Protein AF-A0A952X165-F1 (afdb_monomer_lite)

Secondary structure (DSSP, 8-state):
--------TTS-S-----S---S-----------TTTTT-EEE-TTT--EEETT-SB-TTT--B------TTSSS-HHHHHHHHHHHHHHHHHHHHHT-

Sequence (99 aa):
MAWRPPYDDDWMADADYGDDLEENLDDEDELEDDEDEENATVECPKCGADMYEDAVRCPLCGEYFVRRHTIWQDKPLWWKLVGLLGIIAVLWSLSLAMR

Foldseek 3Di:
DDDDDPPDPPPPDDPPPDDDPPDDPPPPPVPPPPVVPPADWDADPPPRDTDGPPDQADPPPGDGDDDPPPVPDPDDPVVVVVVVVVVVVVVVVVVVVVD

Structure (mmCIF, N/CA/C/O backbone):
data_AF-A0A952X165-F1
#
_entry.id   AF-A0A952X165-F1
#
loop_
_atom_site.group_PDB
_atom_site.id
_atom_site.type_symbol
_atom_site.label_atom_id
_atom_site.label_alt_id
_atom_site.label_comp_id
_atom_site.label_asym_id
_atom_site.label_entity_id
_atom_site.label_seq_id
_atom_site.pdbx_PDB_ins_code
_atom_site.Cartn_x
_atom_site.Cartn_y
_atom_site.Cartn_z
_atom_site.occupancy
_atom_site.B_iso_or_equiv
_atom_site.auth_seq_id
_atom_site.auth_comp_id
_atom_site.auth_asym_id
_atom_site.auth_atom_id
_atom_site.pdbx_PDB_model_num
ATOM 1 N N . MET A 1 1 ? -24.853 -19.334 28.055 1.00 50.09 1 MET A N 1
ATOM 2 C CA . MET A 1 1 ? -24.569 -20.510 27.207 1.00 50.09 1 MET A CA 1
ATOM 3 C C . MET A 1 1 ? -23.105 -20.440 26.824 1.00 50.09 1 MET A C 1
ATOM 5 O O . MET A 1 1 ? -22.756 -19.687 25.930 1.00 50.09 1 MET A O 1
ATOM 9 N N . ALA A 1 2 ? -22.257 -21.1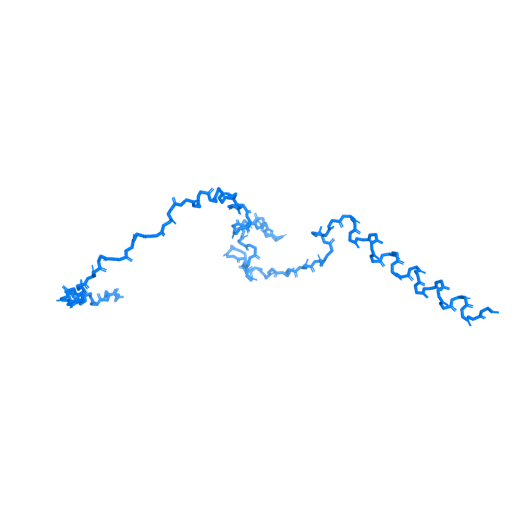09 27.602 1.00 55.47 2 ALA A N 1
ATOM 10 C CA . ALA A 1 2 ? -20.831 -21.226 27.330 1.00 55.47 2 ALA A CA 1
ATOM 11 C C . ALA A 1 2 ? -20.632 -22.507 26.520 1.00 55.47 2 ALA A C 1
ATOM 13 O O . ALA A 1 2 ? -21.067 -23.572 26.959 1.00 55.47 2 ALA A O 1
ATOM 14 N N . TRP A 1 3 ? -20.057 -22.398 25.327 1.00 70.56 3 TRP A N 1
ATOM 15 C CA . TRP A 1 3 ? -19.719 -23.571 24.534 1.00 70.56 3 TRP A CA 1
ATOM 16 C C . TRP A 1 3 ? -18.426 -24.166 25.100 1.00 70.56 3 TRP A C 1
ATOM 18 O O . TRP A 1 3 ? -17.398 -23.493 25.132 1.00 70.56 3 TRP A O 1
ATOM 28 N N . ARG A 1 4 ? -18.499 -25.398 25.608 1.00 63.25 4 ARG A N 1
ATOM 29 C CA . ARG A 1 4 ? -17.345 -26.220 25.980 1.00 63.25 4 ARG A CA 1
ATOM 30 C C . ARG A 1 4 ? -17.359 -27.406 25.016 1.00 63.25 4 ARG A C 1
ATOM 32 O O . ARG A 1 4 ? -18.319 -28.176 25.092 1.00 63.25 4 ARG A O 1
ATOM 39 N N . PRO A 1 5 ? -16.386 -27.539 24.101 1.00 67.25 5 PRO A N 1
ATOM 40 C CA . PRO A 1 5 ? -16.301 -28.743 23.292 1.00 67.25 5 PRO A CA 1
ATOM 41 C C . PRO A 1 5 ? -16.083 -29.947 24.221 1.00 67.25 5 PRO A C 1
ATOM 43 O O . PRO A 1 5 ? -15.338 -29.821 25.203 1.00 67.25 5 PRO A O 1
ATOM 46 N N . PRO A 1 6 ? -16.745 -31.088 23.969 1.00 62.75 6 PRO A N 1
ATOM 47 C CA . PRO A 1 6 ? -16.325 -32.341 24.567 1.00 62.75 6 PRO A CA 1
ATOM 48 C C . PRO A 1 6 ? -14.937 -32.647 23.996 1.00 62.75 6 PRO A C 1
ATOM 50 O O . PRO A 1 6 ? -14.720 -32.575 22.790 1.00 62.75 6 PRO A O 1
ATOM 53 N N . TYR A 1 7 ? -13.969 -32.799 24.893 1.00 67.88 7 TYR A N 1
ATOM 54 C CA . TYR A 1 7 ? -12.647 -33.286 24.546 1.00 67.88 7 TYR A CA 1
ATOM 55 C C . TYR A 1 7 ? -12.710 -34.784 24.806 1.00 67.88 7 TYR A C 1
ATOM 57 O O . TYR A 1 7 ? -12.758 -35.190 25.968 1.00 67.88 7 TYR A O 1
ATOM 65 N N . ASP A 1 8 ? -12.839 -35.550 23.733 1.00 60.22 8 ASP A N 1
ATOM 66 C CA . ASP A 1 8 ? -12.903 -37.004 23.750 1.00 60.22 8 ASP A CA 1
ATOM 67 C C . ASP A 1 8 ? -11.451 -37.501 23.847 1.00 60.22 8 ASP A C 1
ATOM 69 O O . ASP A 1 8 ? -10.607 -37.216 22.997 1.00 60.22 8 ASP A O 1
ATOM 73 N N . ASP A 1 9 ? -11.120 -38.126 24.969 1.00 58.44 9 ASP A N 1
ATOM 74 C CA . ASP A 1 9 ? -9.782 -38.527 25.404 1.00 58.44 9 ASP A CA 1
ATOM 75 C C . ASP A 1 9 ? -9.360 -39.923 24.899 1.00 58.44 9 ASP A C 1
ATOM 77 O O . ASP A 1 9 ? -8.496 -40.578 25.480 1.00 58.44 9 ASP A O 1
ATOM 81 N N . ASP A 1 10 ? -9.927 -40.375 23.783 1.00 59.12 10 ASP A N 1
ATOM 82 C CA . ASP A 1 10 ? -9.736 -41.704 23.191 1.00 59.12 10 ASP A CA 1
ATOM 83 C C . ASP A 1 10 ? -8.811 -41.742 21.955 1.00 59.12 10 ASP A C 1
ATOM 85 O O . ASP A 1 10 ? -8.562 -42.810 21.398 1.00 59.12 10 ASP A O 1
ATOM 89 N N . TRP A 1 11 ? -8.198 -40.618 21.567 1.00 57.62 11 TRP A N 1
ATOM 90 C CA . TRP A 1 11 ? -7.247 -40.535 20.443 1.00 57.62 11 TRP A CA 1
ATOM 91 C C . TRP A 1 11 ? -5.779 -40.815 20.836 1.00 57.62 11 TRP A C 1
ATOM 93 O O . TRP A 1 11 ? -4.877 -40.092 20.440 1.00 57.62 11 TRP A O 1
ATOM 103 N N . MET A 1 12 ? -5.491 -41.828 21.658 1.00 57.53 12 MET A N 1
ATOM 104 C CA . MET A 1 12 ? -4.100 -42.178 22.027 1.00 57.53 12 MET A CA 1
ATOM 105 C C . MET A 1 12 ? -3.939 -43.684 22.302 1.00 57.53 12 MET A C 1
ATOM 107 O O . MET A 1 12 ? -3.429 -44.069 23.355 1.00 57.53 12 MET A O 1
ATOM 111 N N . ALA A 1 13 ? -4.408 -44.560 21.405 1.00 59.00 13 ALA A N 1
ATOM 112 C CA . ALA A 1 13 ? -4.339 -46.010 21.636 1.00 59.00 13 ALA A CA 1
ATOM 113 C C . ALA A 1 13 ? -3.446 -46.813 20.672 1.00 59.00 13 ALA A C 1
ATOM 115 O O . ALA A 1 13 ? -3.168 -47.970 20.983 1.00 59.00 13 ALA A O 1
ATOM 116 N N . ASP A 1 14 ? -2.960 -46.261 19.555 1.00 60.38 14 ASP A N 1
ATOM 117 C CA . ASP A 1 14 ? -2.265 -47.098 18.560 1.00 60.38 14 ASP A CA 1
ATOM 118 C C . ASP A 1 14 ? -1.281 -46.384 17.615 1.00 60.38 14 ASP A C 1
ATOM 120 O O . ASP A 1 14 ? -0.978 -46.897 16.540 1.00 60.38 14 ASP A O 1
ATOM 124 N N . ALA A 1 15 ? -0.686 -45.258 18.014 1.00 57.19 15 ALA A N 1
ATOM 125 C CA . ALA A 1 15 ? 0.481 -44.732 17.301 1.00 57.19 15 ALA A CA 1
ATOM 126 C C . ALA A 1 15 ? 1.769 -45.408 17.809 1.00 57.19 15 ALA A C 1
ATOM 128 O O . ALA A 1 15 ? 2.527 -44.836 18.591 1.00 57.19 15 ALA A O 1
ATOM 129 N N . ASP A 1 16 ? 1.998 -46.645 17.364 1.00 57.78 16 ASP A N 1
ATOM 130 C CA . ASP A 1 16 ? 3.330 -47.260 17.294 1.00 57.78 16 ASP A CA 1
ATOM 131 C C . ASP A 1 16 ? 4.155 -46.459 16.274 1.00 57.78 16 ASP A C 1
ATOM 133 O O . ASP A 1 16 ? 4.226 -46.783 15.089 1.00 57.78 16 ASP A O 1
ATOM 137 N N . TYR A 1 17 ? 4.661 -45.305 16.711 1.00 60.19 17 TYR A N 1
ATOM 138 C CA . TYR A 1 17 ? 5.495 -44.425 15.901 1.00 60.19 17 TYR A CA 1
ATOM 139 C C . TYR A 1 17 ? 6.909 -45.012 15.898 1.00 60.19 17 TYR A C 1
ATOM 141 O O . TYR A 1 17 ? 7.750 -44.673 16.731 1.00 60.19 17 TYR A O 1
ATOM 149 N N . GLY A 1 18 ? 7.122 -45.978 15.004 1.00 49.81 18 GLY A N 1
ATOM 150 C CA . GLY A 1 18 ? 8.434 -46.528 14.694 1.00 49.81 18 GLY A CA 1
ATOM 151 C C . GLY A 1 18 ? 9.385 -45.420 14.246 1.00 49.81 18 GLY A C 1
ATOM 152 O O . GLY A 1 18 ? 9.207 -44.826 13.190 1.00 49.81 18 GLY A O 1
ATOM 153 N N . ASP A 1 19 ? 10.306 -45.080 15.142 1.00 59.88 19 ASP A N 1
ATOM 154 C CA . ASP A 1 19 ? 11.754 -44.992 14.926 1.00 59.88 19 ASP A CA 1
ATOM 155 C C . ASP A 1 19 ? 12.228 -45.027 13.458 1.00 59.88 19 ASP A C 1
ATOM 157 O O . ASP A 1 19 ? 12.715 -46.053 13.010 1.00 59.88 19 ASP A O 1
ATOM 161 N N . ASP A 1 20 ? 12.077 -43.915 12.727 1.00 58.38 20 ASP A N 1
ATOM 162 C CA . ASP A 1 20 ? 12.754 -43.628 11.445 1.00 58.38 20 ASP A CA 1
ATOM 163 C C . ASP A 1 20 ? 12.777 -42.099 11.177 1.00 58.38 20 ASP A C 1
ATOM 165 O O . ASP A 1 20 ? 12.382 -41.613 10.117 1.00 58.38 20 ASP A O 1
ATOM 169 N N . LEU A 1 21 ? 13.192 -41.295 12.161 1.00 57.66 21 LEU A N 1
ATOM 170 C CA . LEU A 1 21 ? 13.426 -39.849 11.982 1.00 57.66 21 LEU A CA 1
ATOM 171 C C . LEU A 1 21 ? 14.891 -39.511 12.271 1.00 57.66 21 LEU A C 1
ATOM 173 O O . LEU A 1 21 ? 15.215 -38.642 13.074 1.00 57.66 21 LEU A O 1
ATOM 177 N N . GLU A 1 22 ? 15.789 -40.235 11.609 1.00 60.59 22 GLU A N 1
ATOM 178 C CA . GLU A 1 22 ? 17.204 -39.887 11.533 1.00 60.59 22 GLU A CA 1
ATOM 179 C C . GLU A 1 22 ? 17.530 -39.479 10.093 1.00 60.59 22 GLU A C 1
ATOM 181 O O . GLU A 1 22 ? 18.094 -40.249 9.324 1.00 60.59 22 GLU A O 1
ATOM 186 N N . GLU A 1 23 ? 17.157 -38.256 9.702 1.00 55.50 23 GLU A N 1
ATOM 187 C CA . GLU A 1 23 ? 17.800 -37.616 8.554 1.00 55.50 23 GLU A CA 1
ATOM 188 C C . GLU A 1 23 ? 17.806 -36.083 8.688 1.00 55.50 23 GLU A C 1
ATOM 190 O O . GLU A 1 23 ? 16.799 -35.411 8.502 1.00 55.50 23 GLU A O 1
ATOM 195 N N . ASN A 1 24 ? 19.005 -35.576 8.999 1.00 50.75 24 ASN A N 1
ATOM 196 C CA . ASN A 1 24 ? 19.531 -34.252 8.658 1.00 50.75 24 ASN A CA 1
ATOM 197 C C . ASN A 1 24 ? 18.893 -33.011 9.325 1.00 50.75 24 ASN A C 1
ATOM 199 O O . ASN A 1 24 ? 18.088 -32.302 8.735 1.00 50.75 24 ASN A O 1
ATOM 203 N N . LEU A 1 25 ? 19.345 -32.698 10.545 1.00 56.12 25 LEU A N 1
ATOM 204 C CA . LEU A 1 25 ? 19.230 -31.358 11.135 1.00 56.12 25 LEU A CA 1
ATOM 205 C C . LEU A 1 25 ? 20.565 -30.612 10.962 1.00 56.12 25 LEU A C 1
ATOM 207 O O . LEU A 1 25 ? 21.209 -30.281 11.951 1.00 56.12 25 LEU A O 1
ATOM 211 N N . ASP A 1 26 ? 21.007 -30.414 9.720 1.00 54.62 26 ASP A N 1
ATOM 212 C CA . ASP A 1 26 ? 22.153 -29.548 9.384 1.00 54.62 26 ASP A CA 1
ATOM 213 C C . ASP A 1 26 ? 21.734 -28.416 8.427 1.00 54.62 26 ASP A C 1
ATOM 215 O O . ASP A 1 26 ? 22.539 -27.926 7.642 1.00 54.62 26 ASP A O 1
ATOM 219 N N . ASP A 1 27 ? 20.481 -27.970 8.517 1.00 56.38 27 ASP A N 1
ATOM 220 C CA . ASP A 1 27 ? 20.039 -26.702 7.939 1.00 56.38 27 ASP A CA 1
ATOM 221 C C . ASP A 1 27 ? 19.700 -25.751 9.099 1.00 56.38 27 ASP A C 1
ATOM 223 O O . ASP A 1 27 ? 18.541 -25.486 9.417 1.00 56.38 27 ASP A O 1
ATOM 227 N N . GLU A 1 28 ? 20.738 -25.229 9.767 1.00 58.03 28 GLU A N 1
ATOM 228 C CA . GLU A 1 28 ? 20.668 -23.888 10.370 1.00 58.03 28 GLU A CA 1
ATOM 229 C C . GLU A 1 28 ? 20.605 -22.872 9.215 1.00 58.03 28 GLU A C 1
ATOM 231 O O . GLU A 1 28 ? 21.520 -22.080 8.993 1.00 58.03 28 GLU A O 1
ATOM 236 N N . ASP A 1 29 ? 19.516 -22.921 8.444 1.00 54.53 29 ASP A N 1
ATOM 237 C CA . ASP A 1 29 ? 19.039 -21.751 7.731 1.00 54.53 29 ASP A CA 1
ATOM 238 C C . ASP A 1 29 ? 18.632 -20.775 8.833 1.00 54.53 29 ASP A C 1
ATOM 240 O O . ASP A 1 29 ? 17.570 -20.888 9.447 1.00 54.53 29 ASP A O 1
ATOM 244 N N . GLU A 1 30 ? 19.553 -19.871 9.153 1.00 58.91 30 GLU A N 1
ATOM 245 C CA . GLU A 1 30 ? 19.304 -18.647 9.895 1.00 58.91 30 GLU A CA 1
ATOM 246 C C . GLU A 1 30 ? 18.198 -17.916 9.125 1.00 58.91 30 GLU A C 1
ATOM 248 O O . GLU A 1 30 ? 18.456 -17.185 8.170 1.00 58.91 30 GLU A O 1
ATOM 253 N N . LEU A 1 31 ? 16.945 -18.235 9.462 1.00 58.97 31 LEU A N 1
ATOM 254 C CA . LEU A 1 31 ? 15.777 -17.523 8.984 1.00 58.97 31 LEU A CA 1
ATOM 255 C C . LEU A 1 31 ? 15.992 -16.089 9.455 1.00 58.97 31 LEU A C 1
ATOM 257 O O . LEU A 1 31 ? 15.846 -15.797 10.642 1.00 58.97 31 LEU A O 1
ATOM 261 N N . GLU A 1 32 ? 16.448 -15.232 8.538 1.00 58.06 32 GLU A N 1
ATOM 262 C CA . GLU A 1 32 ? 16.369 -13.792 8.708 1.00 58.06 32 GLU A CA 1
ATOM 263 C C . GLU A 1 32 ? 14.906 -13.513 9.014 1.00 58.06 32 GLU A C 1
ATOM 265 O O . GLU A 1 32 ? 14.009 -13.715 8.196 1.00 58.06 32 GLU A O 1
ATOM 270 N N . ASP A 1 33 ? 14.686 -13.212 10.282 1.00 52.75 33 ASP A N 1
ATOM 271 C CA . ASP A 1 33 ? 13.390 -12.983 10.859 1.00 52.75 33 ASP A CA 1
ATOM 272 C C . ASP A 1 33 ? 12.894 -11.642 10.322 1.00 52.75 33 ASP A C 1
ATOM 274 O O . ASP A 1 33 ? 13.085 -10.585 10.926 1.00 52.75 33 ASP A O 1
ATOM 278 N N . ASP A 1 34 ? 12.299 -11.682 9.130 1.00 54.66 34 ASP A N 1
ATOM 279 C CA . ASP A 1 34 ? 11.529 -10.600 8.514 1.00 54.66 34 ASP A CA 1
ATOM 280 C C . ASP A 1 34 ? 10.204 -10.384 9.293 1.00 54.66 34 ASP A C 1
ATOM 282 O O . ASP A 1 34 ?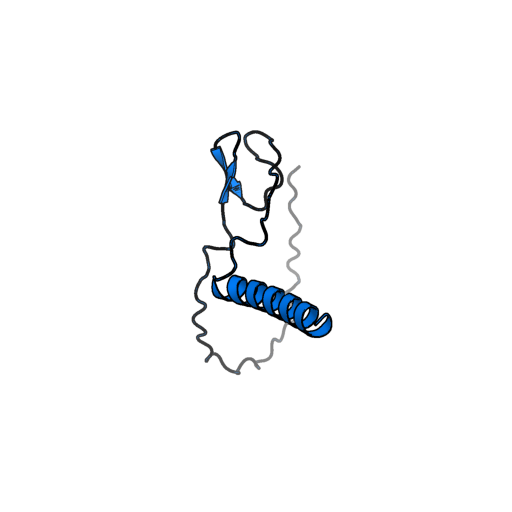 9.134 -10.159 8.723 1.00 54.66 34 ASP A O 1
ATOM 286 N N . GLU A 1 35 ? 10.269 -10.452 10.628 1.00 54.91 35 GLU A N 1
ATOM 287 C CA . GLU A 1 35 ? 9.177 -10.361 11.609 1.00 54.91 35 GLU A CA 1
ATOM 288 C C . GLU A 1 35 ? 8.438 -9.003 11.543 1.00 54.91 35 GLU A C 1
ATOM 290 O O . GLU A 1 35 ? 7.362 -8.827 12.122 1.00 54.91 35 GLU A O 1
ATOM 295 N N . ASP A 1 36 ? 8.981 -8.048 10.780 1.00 55.69 36 ASP A N 1
ATOM 296 C CA . ASP A 1 36 ? 8.463 -6.691 10.602 1.00 55.69 36 ASP A CA 1
ATOM 297 C C . ASP A 1 36 ? 7.541 -6.508 9.373 1.00 55.69 36 ASP A C 1
ATOM 299 O O . ASP A 1 36 ? 6.993 -5.415 9.198 1.00 55.69 36 ASP A O 1
ATOM 303 N N . GLU A 1 37 ? 7.327 -7.519 8.515 1.00 57.16 37 GLU A N 1
ATOM 304 C CA . GLU A 1 37 ? 6.423 -7.385 7.348 1.00 57.16 37 GLU A CA 1
ATOM 305 C C . GLU A 1 37 ? 5.006 -7.940 7.596 1.00 57.16 37 GLU A C 1
ATOM 307 O O . GLU A 1 37 ? 4.025 -7.357 7.127 1.00 57.16 37 GLU A O 1
ATOM 312 N N . GLU A 1 38 ? 4.847 -9.011 8.384 1.00 58.38 38 GLU A N 1
ATOM 313 C CA . GLU A 1 38 ? 3.532 -9.653 8.584 1.00 58.38 38 GLU A CA 1
ATOM 314 C C . GLU A 1 38 ? 2.599 -8.893 9.542 1.00 58.38 38 GLU A C 1
ATOM 316 O O . GLU A 1 38 ? 1.384 -9.107 9.530 1.00 58.38 38 GLU A O 1
ATOM 321 N N . ASN A 1 39 ? 3.131 -7.967 10.346 1.00 64.50 39 ASN A N 1
ATOM 322 C CA . ASN A 1 39 ? 2.366 -7.219 11.347 1.00 64.50 39 ASN A CA 1
ATOM 323 C C . ASN A 1 39 ? 2.375 -5.698 11.116 1.00 64.50 39 ASN A C 1
ATOM 325 O O . ASN A 1 39 ? 2.344 -4.900 12.057 1.00 64.50 39 ASN A O 1
ATOM 329 N N . ALA A 1 40 ? 2.417 -5.277 9.853 1.00 74.06 40 ALA A N 1
ATOM 330 C CA . ALA A 1 40 ? 2.356 -3.866 9.509 1.00 74.06 40 ALA A CA 1
ATOM 331 C C . ALA A 1 40 ? 1.008 -3.245 9.939 1.00 74.06 40 ALA A C 1
ATOM 333 O O . ALA A 1 40 ? -0.080 -3.618 9.482 1.00 74.06 40 ALA A O 1
ATOM 334 N N . THR A 1 41 ? 1.066 -2.253 10.825 1.00 85.19 41 THR A N 1
ATOM 335 C CA . THR A 1 41 ? -0.077 -1.404 11.175 1.00 85.19 41 THR A CA 1
ATOM 336 C C . THR A 1 41 ? 0.015 -0.062 10.457 1.00 85.19 41 THR A C 1
ATOM 338 O O . THR A 1 41 ? 1.085 0.499 10.231 1.00 85.19 41 THR A O 1
ATOM 341 N N . VAL A 1 42 ? -1.142 0.462 10.063 1.00 85.62 42 VAL A N 1
ATOM 342 C CA . VAL A 1 42 ? -1.303 1.752 9.395 1.00 85.62 42 VAL A CA 1
ATOM 343 C C . VAL A 1 42 ? -2.217 2.652 10.216 1.00 85.62 42 VAL A C 1
ATOM 345 O O . VAL A 1 42 ? -3.166 2.197 10.855 1.00 85.62 42 VAL A O 1
ATOM 348 N N . GLU A 1 43 ? -1.969 3.956 10.163 1.00 88.50 43 GLU A N 1
ATOM 349 C CA . GLU A 1 43 ? -2.802 4.940 10.848 1.00 88.50 43 GLU A CA 1
ATOM 350 C C . GLU A 1 43 ? -4.070 5.243 10.037 1.00 88.50 43 GLU A C 1
ATOM 352 O O . GLU A 1 43 ? -4.042 5.538 8.835 1.00 88.50 43 GLU A O 1
ATOM 357 N N . CYS A 1 44 ? -5.224 5.230 10.700 1.00 88.00 44 CYS A N 1
ATOM 358 C CA . CYS A 1 44 ? -6.480 5.606 10.067 1.00 88.00 44 CYS A CA 1
ATOM 359 C C .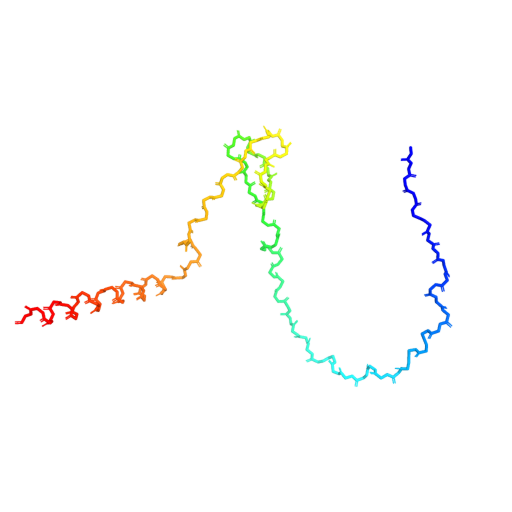 CYS A 1 44 ? -6.478 7.107 9.698 1.00 88.00 44 CYS A C 1
ATOM 361 O O . CYS A 1 44 ? -6.410 7.948 10.597 1.00 88.00 44 CYS A O 1
ATOM 363 N N . PRO A 1 45 ? -6.720 7.499 8.430 1.00 83.06 45 PRO A N 1
ATOM 364 C CA . PRO A 1 45 ? -6.653 8.902 7.993 1.00 83.06 45 PRO A CA 1
ATOM 365 C C . PRO A 1 45 ? -7.734 9.807 8.605 1.00 83.06 45 PRO A C 1
ATOM 367 O O . PRO A 1 45 ? -7.663 11.028 8.492 1.00 83.06 45 PRO A O 1
ATOM 370 N N . LYS A 1 46 ? -8.765 9.221 9.226 1.00 87.50 46 LYS A N 1
ATOM 371 C CA . LYS A 1 46 ? -9.861 9.960 9.863 1.00 87.50 46 LYS A CA 1
ATOM 372 C C . LYS A 1 46 ? -9.640 10.197 11.354 1.00 87.50 46 LYS A C 1
ATOM 374 O O . LYS A 1 46 ? -10.002 11.256 11.853 1.00 87.50 46 LYS A O 1
ATOM 379 N N . CYS A 1 47 ? -9.143 9.192 12.072 1.00 89.62 47 CYS A N 1
ATOM 380 C CA . CYS A 1 47 ? -9.083 9.219 13.537 1.00 89.62 47 CYS A CA 1
ATOM 381 C C . CYS A 1 47 ? -7.682 9.019 14.119 1.00 89.62 47 CYS A C 1
ATOM 383 O O . CYS A 1 47 ? -7.528 9.189 15.322 1.00 89.62 47 CYS A O 1
ATOM 385 N N . GLY A 1 48 ? -6.685 8.680 13.295 1.00 86.75 48 GLY A N 1
ATOM 386 C CA . GLY A 1 48 ? -5.313 8.419 13.739 1.00 86.75 48 GLY A CA 1
ATOM 387 C C . GLY A 1 48 ? -5.162 7.143 14.566 1.00 86.75 48 GLY A C 1
ATOM 388 O O . GLY A 1 48 ? -4.194 7.003 15.291 1.00 86.75 48 GLY A O 1
ATOM 389 N N . ALA A 1 49 ? -6.146 6.244 14.519 1.00 89.06 49 ALA A N 1
ATOM 390 C CA . ALA A 1 49 ? -6.059 4.953 15.181 1.00 89.06 49 ALA A CA 1
ATOM 391 C C . ALA A 1 49 ? -5.144 4.002 14.413 1.00 89.06 49 ALA A C 1
ATOM 393 O O . ALA A 1 49 ? -5.312 3.875 13.196 1.00 89.06 49 ALA A O 1
ATOM 394 N N . ASP A 1 50 ? -4.306 3.270 15.138 1.00 89.44 50 ASP A N 1
ATOM 395 C CA . ASP A 1 50 ? -3.551 2.153 14.584 1.00 89.44 50 ASP A CA 1
ATOM 396 C C . ASP A 1 50 ? -4.513 1.026 14.204 1.00 89.44 50 ASP A C 1
ATOM 398 O O . ASP A 1 50 ? -5.369 0.596 14.989 1.00 89.44 50 ASP A O 1
ATOM 402 N N . MET A 1 51 ? -4.412 0.573 12.962 1.00 87.56 51 MET A N 1
ATOM 403 C CA . MET A 1 51 ? -5.180 -0.543 12.431 1.00 87.56 51 MET A CA 1
ATOM 404 C C . MET A 1 51 ? -4.270 -1.428 11.595 1.00 87.56 51 MET A C 1
ATOM 406 O O . MET A 1 51 ? -3.357 -0.930 10.949 1.00 87.56 51 MET A O 1
ATOM 410 N N . TYR A 1 52 ? -4.524 -2.734 11.586 1.00 87.19 52 TYR A N 1
ATOM 411 C CA . TYR A 1 52 ? -3.811 -3.633 10.685 1.00 87.19 52 TYR A CA 1
ATOM 412 C C . TYR A 1 52 ? -4.013 -3.197 9.241 1.00 87.19 52 TYR A C 1
ATOM 414 O O . TYR A 1 52 ? -5.095 -2.726 8.868 1.00 87.19 52 TYR A O 1
ATOM 422 N N . GLU A 1 53 ? -2.975 -3.330 8.427 1.00 81.19 53 GLU A N 1
ATOM 423 C CA . GLU A 1 53 ? -3.041 -2.892 7.042 1.00 81.19 53 GLU A CA 1
ATOM 424 C C . GLU A 1 53 ? -4.172 -3.579 6.259 1.00 81.19 53 GLU A C 1
ATOM 426 O O . GLU A 1 53 ? -4.754 -3.005 5.331 1.00 81.19 53 GLU A O 1
ATOM 431 N N . ASP A 1 54 ? -4.488 -4.834 6.577 1.00 82.25 54 ASP A N 1
ATOM 432 C CA . ASP A 1 54 ? -5.498 -5.690 5.938 1.00 82.25 54 ASP A CA 1
ATOM 433 C C . ASP A 1 54 ? -6.925 -5.432 6.450 1.00 82.25 54 ASP A C 1
ATOM 435 O O . ASP A 1 54 ? -7.905 -5.900 5.859 1.00 82.25 54 ASP A O 1
ATOM 439 N N . ALA A 1 55 ? -7.075 -4.612 7.492 1.00 84.25 55 ALA A N 1
ATOM 440 C CA . ALA A 1 55 ? -8.370 -4.257 8.037 1.00 84.25 55 ALA A CA 1
ATOM 441 C C . ALA A 1 55 ? -9.182 -3.407 7.041 1.00 84.25 55 ALA A C 1
ATOM 443 O O . ALA A 1 55 ? -8.906 -2.237 6.775 1.00 84.25 55 ALA A O 1
ATOM 444 N N . VAL A 1 56 ? -10.282 -3.980 6.541 1.00 85.31 56 VAL A N 1
ATOM 445 C CA . VAL A 1 56 ? -11.215 -3.325 5.599 1.00 85.31 56 VAL A CA 1
ATOM 446 C C . VAL A 1 56 ? -11.879 -2.077 6.206 1.00 85.31 56 VAL A C 1
ATOM 448 O O . VAL A 1 56 ? -12.263 -1.142 5.494 1.00 85.31 56 VAL A O 1
ATOM 451 N N . ARG A 1 57 ? -12.040 -2.053 7.534 1.00 88.06 57 ARG A N 1
ATOM 452 C CA . ARG A 1 57 ? -12.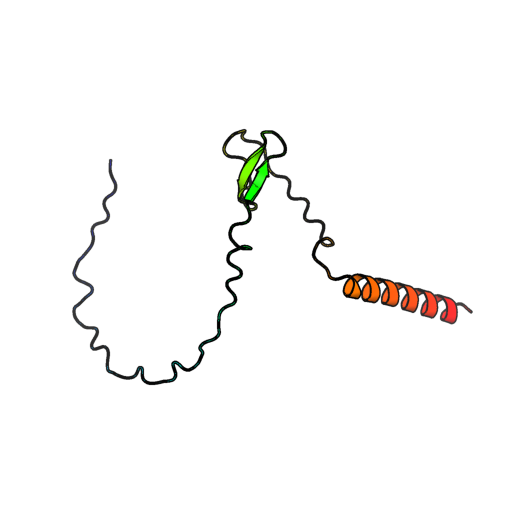758 -1.008 8.265 1.00 88.06 57 ARG A CA 1
ATOM 453 C C . ARG A 1 57 ? -12.087 -0.718 9.602 1.00 88.06 57 ARG A C 1
ATOM 455 O O . ARG A 1 57 ? -11.795 -1.638 10.358 1.00 88.06 57 ARG A O 1
ATOM 462 N N . CYS A 1 58 ? -11.926 0.562 9.927 1.00 91.50 58 CYS A N 1
ATOM 463 C CA . CYS A 1 58 ? -11.364 0.982 11.208 1.00 91.50 58 CYS A CA 1
ATOM 464 C C . CYS A 1 58 ? -12.291 0.579 12.379 1.00 91.50 58 CYS A C 1
ATOM 466 O O . CYS A 1 58 ? -13.469 0.963 12.364 1.00 91.50 58 CYS A O 1
ATOM 468 N N . PRO A 1 59 ? -11.789 -0.119 13.419 1.00 87.81 59 PRO A N 1
ATOM 469 C CA . PRO A 1 59 ? -12.598 -0.550 14.563 1.00 87.81 59 PRO A CA 1
ATOM 470 C C . PRO A 1 59 ? -13.006 0.604 15.492 1.00 87.81 59 PRO A C 1
ATOM 472 O O . PRO A 1 59 ? -14.000 0.486 16.203 1.00 87.81 59 PRO A O 1
ATOM 475 N N . LEU A 1 60 ? -12.279 1.730 15.473 1.00 90.81 60 LEU A N 1
ATOM 476 C CA . LEU A 1 60 ? -12.561 2.879 16.342 1.00 90.81 60 LEU A CA 1
ATOM 477 C C . LEU A 1 60 ? -13.574 3.861 15.742 1.00 90.81 60 LEU A C 1
ATOM 479 O O . LEU A 1 60 ? -14.500 4.284 16.429 1.00 90.81 60 LEU A O 1
ATOM 483 N N . CYS A 1 61 ? -13.427 4.232 14.467 1.00 90.94 61 CYS A N 1
ATOM 484 C CA . CYS A 1 61 ? -14.289 5.243 13.836 1.00 90.94 61 CYS A CA 1
ATOM 485 C C . CYS A 1 61 ? -15.264 4.688 12.788 1.00 90.94 61 CYS A C 1
ATOM 487 O O . CYS A 1 61 ? -16.157 5.409 12.335 1.00 90.94 61 CYS A O 1
ATOM 489 N N . GLY A 1 62 ? -15.095 3.428 12.378 1.00 88.25 62 GLY A N 1
ATOM 490 C CA . GLY A 1 62 ? -15.950 2.769 11.397 1.00 88.25 62 GLY A CA 1
ATOM 491 C C . GLY A 1 62 ? -15.765 3.234 9.949 1.00 88.25 62 GLY A C 1
ATOM 492 O O . GLY A 1 62 ? -16.622 2.902 9.129 1.00 88.25 62 GLY A O 1
ATOM 493 N N . GLU A 1 63 ? -14.705 3.985 9.637 1.00 87.06 63 GLU A N 1
ATOM 494 C CA . GLU A 1 63 ? -14.360 4.411 8.273 1.00 87.06 63 GLU A CA 1
ATOM 495 C C . GLU A 1 63 ? -13.784 3.249 7.452 1.00 87.06 63 GLU A C 1
ATOM 497 O O . GLU A 1 63 ? -13.094 2.386 8.001 1.00 87.06 63 GLU A O 1
ATOM 502 N N . TYR A 1 64 ? -14.058 3.230 6.147 1.00 84.31 64 TYR A N 1
ATOM 503 C CA . TYR A 1 64 ? -13.516 2.222 5.233 1.00 84.31 64 TYR A CA 1
ATOM 504 C C . TYR A 1 64 ? -12.134 2.630 4.728 1.00 84.31 64 TYR A C 1
ATOM 506 O O . TYR A 1 64 ? -11.932 3.766 4.292 1.00 84.31 64 TYR A O 1
ATOM 514 N N . PHE A 1 65 ? -11.189 1.692 4.753 1.00 75.38 65 PHE A N 1
ATOM 515 C CA . PHE A 1 65 ? -9.830 1.941 4.288 1.00 75.38 65 PHE A CA 1
ATOM 516 C C . PHE A 1 65 ? -9.738 1.680 2.783 1.00 75.38 65 PHE A C 1
ATOM 518 O O . PHE A 1 65 ? -9.861 0.551 2.312 1.00 75.38 65 PHE A O 1
ATOM 525 N N . VAL A 1 66 ? -9.550 2.739 1.994 1.00 71.69 66 VAL A N 1
ATOM 526 C CA . VAL A 1 66 ? -9.364 2.619 0.543 1.00 71.69 66 VAL A CA 1
ATOM 527 C C . VAL A 1 66 ? -7.869 2.466 0.269 1.00 71.69 66 VAL A C 1
ATOM 529 O O . VAL A 1 66 ? -7.176 3.462 0.051 1.00 71.69 66 VAL A O 1
ATOM 532 N N . ARG A 1 67 ? -7.357 1.224 0.282 1.00 63.19 67 ARG A N 1
ATOM 533 C CA . ARG A 1 67 ? -5.972 0.929 -0.131 1.00 63.19 67 ARG A CA 1
ATOM 534 C C . ARG A 1 67 ? -5.768 1.401 -1.572 1.00 63.19 67 ARG A C 1
ATOM 536 O O . ARG A 1 67 ? -6.259 0.791 -2.520 1.00 63.19 67 ARG A O 1
ATOM 543 N N . ARG A 1 68 ? -4.997 2.472 -1.761 1.00 59.19 68 ARG A N 1
ATOM 544 C CA . ARG A 1 68 ? -4.374 2.771 -3.054 1.00 59.19 68 ARG A CA 1
ATOM 545 C C . ARG A 1 68 ? -3.005 2.107 -3.070 1.00 59.19 68 ARG A C 1
ATOM 547 O O . ARG A 1 68 ? -2.007 2.768 -2.812 1.00 59.19 68 ARG A O 1
ATOM 554 N N . HIS A 1 69 ? -2.954 0.814 -3.391 1.00 56.81 69 HIS A N 1
ATOM 555 C CA . HIS A 1 69 ? -1.687 0.199 -3.783 1.00 56.81 69 HIS A CA 1
ATOM 556 C C . HIS A 1 69 ? -1.251 0.831 -5.104 1.00 56.81 69 HIS A C 1
ATOM 558 O O . HIS A 1 69 ? -1.689 0.446 -6.189 1.00 56.81 69 HIS A O 1
ATOM 564 N N . THR A 1 70 ? -0.410 1.857 -5.035 1.00 53.88 70 THR A N 1
ATOM 565 C CA . THR A 1 70 ? 0.339 2.280 -6.210 1.00 53.88 70 THR A CA 1
ATOM 566 C C . THR A 1 70 ? 1.405 1.217 -6.428 1.00 53.88 70 THR A C 1
ATOM 568 O O . THR A 1 70 ? 2.338 1.131 -5.639 1.00 53.88 70 THR A O 1
ATOM 571 N N . ILE A 1 71 ? 1.275 0.431 -7.500 1.00 57.16 71 ILE A N 1
ATOM 572 C CA . ILE A 1 71 ? 2.130 -0.712 -7.913 1.00 57.16 71 ILE A CA 1
ATOM 573 C C . ILE A 1 71 ? 3.621 -0.308 -8.128 1.00 57.16 71 ILE A C 1
ATOM 575 O O . ILE A 1 71 ? 4.435 -1.053 -8.660 1.00 57.16 71 ILE A O 1
ATOM 579 N N . TRP A 1 72 ? 3.991 0.919 -7.768 1.00 56.03 72 TRP A N 1
ATOM 580 C CA . TRP A 1 72 ? 5.219 1.618 -8.126 1.00 56.03 72 TRP A CA 1
ATOM 581 C C . TRP A 1 72 ? 6.114 2.001 -6.935 1.00 56.03 72 TRP A C 1
ATOM 583 O O . TRP A 1 72 ? 7.198 2.537 -7.183 1.00 56.03 72 TRP A O 1
ATOM 593 N N . GLN A 1 73 ? 5.685 1.780 -5.685 1.00 58.09 73 G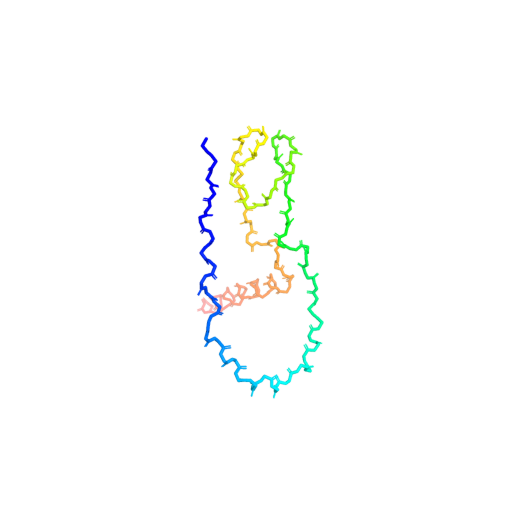LN A N 1
ATOM 594 C CA . GLN A 1 73 ? 6.442 2.210 -4.495 1.00 58.09 73 GLN A CA 1
ATOM 595 C C . GLN A 1 73 ? 7.607 1.264 -4.170 1.00 58.09 73 GLN A C 1
ATOM 597 O O . GLN A 1 73 ? 8.711 1.743 -3.939 1.00 58.09 73 GLN A O 1
ATOM 602 N N . ASP A 1 74 ? 7.428 -0.048 -4.340 1.00 60.38 74 ASP A N 1
ATOM 603 C CA . ASP A 1 74 ? 8.395 -1.043 -3.833 1.00 60.38 74 ASP A CA 1
ATOM 604 C C . ASP A 1 74 ? 9.343 -1.601 -4.905 1.00 60.38 74 ASP A C 1
ATOM 606 O O . ASP A 1 74 ? 9.983 -2.636 -4.723 1.00 60.38 74 ASP A O 1
ATOM 610 N N . LYS A 1 75 ? 9.427 -0.963 -6.084 1.00 69.19 75 LYS A N 1
ATOM 611 C CA . LYS A 1 75 ? 10.322 -1.433 -7.154 1.00 69.19 75 LYS A CA 1
ATOM 612 C C . LYS A 1 75 ? 11.664 -0.695 -7.132 1.00 69.19 75 LYS A C 1
ATOM 614 O O . LYS A 1 75 ? 11.684 0.540 -7.217 1.00 69.19 75 LYS A O 1
ATOM 619 N N . PRO A 1 76 ? 12.791 -1.431 -7.114 1.00 76.81 76 PRO A N 1
ATOM 620 C CA . PRO A 1 76 ? 14.123 -0.843 -7.123 1.00 76.81 76 PRO A CA 1
ATOM 621 C C . PRO A 1 76 ? 14.352 -0.019 -8.396 1.00 76.81 76 PRO A C 1
ATOM 623 O O . PRO A 1 76 ? 13.810 -0.312 -9.466 1.00 76.81 76 PRO A O 1
ATOM 626 N N . LEU A 1 77 ? 15.178 1.028 -8.293 1.00 80.31 77 LEU A N 1
ATOM 627 C CA . LEU A 1 77 ? 15.389 2.012 -9.367 1.00 80.31 77 LEU A CA 1
ATOM 628 C C . LEU A 1 77 ? 15.830 1.385 -10.702 1.00 80.31 77 LEU A C 1
ATOM 630 O O . LEU A 1 77 ? 15.486 1.909 -11.762 1.00 80.31 77 LEU A O 1
ATOM 634 N N . TRP A 1 78 ? 16.520 0.239 -10.675 1.00 87.94 78 TRP A N 1
ATOM 635 C CA . TRP A 1 78 ? 16.917 -0.484 -11.886 1.00 87.94 78 TRP A CA 1
ATOM 636 C C . TRP A 1 78 ? 15.715 -0.965 -12.715 1.00 87.94 78 TRP A C 1
ATOM 638 O O . TRP A 1 78 ? 15.772 -0.952 -13.943 1.00 87.94 78 TRP A O 1
ATOM 648 N N . TRP A 1 79 ? 14.594 -1.308 -12.076 1.00 85.69 79 TRP A N 1
ATOM 649 C CA . TRP A 1 79 ? 13.390 -1.777 -12.766 1.00 85.69 79 TRP A CA 1
ATOM 650 C C . TRP A 1 79 ? 12.731 -0.652 -13.572 1.00 85.69 79 TRP A C 1
ATOM 652 O O . TRP A 1 79 ? 12.304 -0.848 -14.712 1.00 85.69 79 TRP A O 1
ATOM 662 N N . LYS A 1 80 ? 12.747 0.571 -13.021 1.00 85.69 80 LYS A N 1
ATOM 663 C CA . LYS A 1 80 ? 12.295 1.784 -13.721 1.00 85.69 80 LYS A CA 1
ATOM 664 C C . LYS A 1 80 ? 13.154 2.057 -14.963 1.00 85.69 80 LYS A C 1
ATOM 666 O O . LYS A 1 80 ? 12.610 2.415 -16.006 1.00 85.69 80 LYS A O 1
ATOM 671 N N . LEU A 1 81 ? 14.470 1.833 -14.883 1.00 93.69 81 LEU A N 1
ATOM 672 C CA . LEU A 1 81 ? 15.384 1.988 -16.022 1.00 93.69 81 LEU A CA 1
ATOM 673 C C . LEU A 1 81 ? 15.122 0.962 -17.129 1.00 93.69 81 LEU A C 1
ATOM 675 O O . LEU A 1 81 ? 15.107 1.338 -18.298 1.00 93.69 81 LEU A O 1
ATOM 679 N N . VAL A 1 82 ? 14.865 -0.302 -16.781 1.00 93.69 82 VAL A N 1
ATOM 680 C CA . VAL A 1 82 ? 14.534 -1.354 -17.762 1.00 93.69 82 VAL A CA 1
ATOM 681 C C . VAL A 1 82 ? 13.246 -1.019 -18.515 1.00 93.69 82 VAL A C 1
ATOM 683 O O . VAL A 1 82 ? 13.222 -1.079 -19.745 1.00 93.69 82 VAL A O 1
ATOM 686 N N . GLY A 1 83 ? 12.196 -0.605 -17.798 1.00 91.88 83 GLY A N 1
ATOM 687 C CA . GLY A 1 83 ? 10.934 -0.192 -18.418 1.00 91.88 83 GLY A CA 1
ATOM 688 C C . GLY A 1 83 ? 11.106 1.002 -19.362 1.00 91.88 83 GLY A C 1
ATOM 689 O O . GLY A 1 83 ? 10.636 0.969 -20.500 1.00 91.88 83 GLY A O 1
ATOM 690 N N . LEU A 1 84 ? 11.836 2.034 -18.923 1.00 95.06 84 LEU A N 1
ATOM 691 C CA . LEU A 1 84 ? 12.132 3.215 -19.740 1.00 95.06 84 LEU A CA 1
ATOM 692 C C . LEU A 1 84 ? 12.933 2.851 -21.002 1.00 95.06 84 LEU A C 1
ATOM 694 O O . LEU A 1 84 ? 12.592 3.294 -22.099 1.00 95.06 84 LEU A O 1
ATOM 698 N N . LEU A 1 85 ? 13.973 2.025 -20.859 1.00 96.75 85 LEU A N 1
ATOM 699 C CA . LEU A 1 85 ? 14.830 1.590 -21.964 1.00 96.75 85 LEU A CA 1
ATOM 700 C C . LEU A 1 85 ? 14.028 0.803 -23.006 1.00 96.75 85 LEU A C 1
ATOM 702 O O . LEU A 1 85 ? 14.169 1.064 -24.200 1.00 96.75 85 LEU A O 1
ATOM 706 N N . GLY A 1 86 ? 13.138 -0.091 -22.567 1.00 95.62 86 GLY A N 1
ATOM 707 C CA . GLY A 1 86 ? 12.244 -0.834 -23.457 1.00 95.62 86 GLY A CA 1
ATOM 708 C C . GLY A 1 86 ? 11.352 0.082 -24.299 1.00 95.62 86 GLY A C 1
ATOM 709 O O . GLY A 1 86 ? 11.283 -0.077 -25.518 1.00 95.62 86 GLY A O 1
ATOM 710 N N . ILE A 1 87 ? 10.729 1.092 -23.681 1.00 95.81 87 ILE A N 1
ATOM 711 C CA . ILE A 1 87 ? 9.899 2.076 -24.397 1.00 95.81 87 ILE A CA 1
ATOM 712 C C . ILE A 1 87 ? 10.737 2.833 -25.435 1.00 95.81 87 ILE A C 1
ATOM 714 O O . ILE A 1 87 ? 10.328 2.952 -26.591 1.00 95.81 87 ILE A O 1
ATOM 718 N N . ILE A 1 88 ? 11.926 3.307 -25.054 1.00 96.69 88 ILE A N 1
ATOM 719 C CA . ILE A 1 88 ? 12.829 4.035 -25.959 1.00 96.69 88 ILE A CA 1
ATOM 720 C C . ILE A 1 88 ? 13.239 3.157 -27.148 1.00 96.69 88 ILE A C 1
ATOM 722 O O . ILE A 1 88 ? 13.196 3.624 -28.285 1.00 96.69 88 ILE A O 1
ATOM 726 N N . ALA A 1 89 ? 13.581 1.888 -26.914 1.00 95.44 89 ALA A N 1
ATOM 727 C CA . ALA A 1 89 ? 13.972 0.951 -27.967 1.00 95.44 89 ALA A CA 1
ATOM 728 C C . ALA A 1 89 ? 12.844 0.711 -28.984 1.00 95.44 89 ALA A C 1
ATOM 730 O O . ALA A 1 89 ? 13.092 0.690 -30.191 1.00 95.44 89 ALA A O 1
ATOM 731 N N . VAL A 1 90 ? 11.597 0.587 -28.516 1.00 95.44 90 VAL A N 1
ATOM 732 C CA . VAL A 1 90 ? 10.423 0.440 -29.393 1.00 95.44 90 VAL A CA 1
ATOM 733 C C . VAL A 1 90 ? 10.204 1.700 -30.229 1.00 95.44 90 VAL A C 1
ATOM 735 O O . VAL A 1 90 ? 10.021 1.604 -31.442 1.00 95.44 90 VAL A O 1
ATOM 738 N N . LEU A 1 91 ? 10.274 2.883 -29.613 1.00 95.50 91 LEU A N 1
ATOM 739 C CA . LEU A 1 91 ? 10.139 4.157 -30.326 1.00 95.50 91 LEU A CA 1
ATOM 740 C C . LEU A 1 91 ? 11.244 4.346 -31.370 1.00 95.50 91 LEU A C 1
ATOM 742 O O . LEU A 1 91 ? 10.971 4.798 -32.480 1.00 95.50 91 LEU A O 1
ATOM 746 N N . TRP A 1 92 ? 12.478 3.964 -31.039 1.00 95.88 92 TRP A N 1
ATOM 747 C CA . TRP A 1 92 ? 13.604 3.990 -31.971 1.00 95.88 92 TRP A CA 1
ATOM 748 C C . TRP A 1 92 ? 13.400 3.036 -33.141 1.00 95.88 92 TRP A C 1
ATOM 750 O O . TRP A 1 92 ? 13.594 3.441 -34.282 1.00 95.88 92 TRP A O 1
ATOM 760 N N . SER A 1 93 ? 12.961 1.805 -32.880 1.00 94.00 93 SER A N 1
ATOM 761 C CA . SER A 1 93 ? 12.660 0.818 -33.920 1.00 94.00 93 S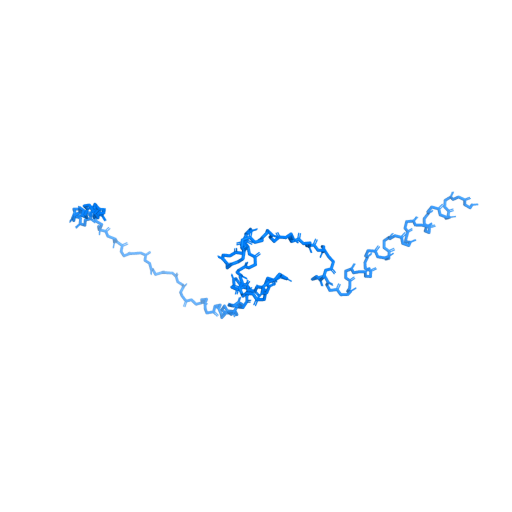ER A CA 1
ATOM 762 C C . SER A 1 93 ? 11.586 1.325 -34.887 1.00 94.00 93 SER A C 1
ATOM 764 O O . SER A 1 93 ? 11.783 1.306 -36.100 1.00 94.00 93 SER A O 1
ATOM 766 N N . LEU A 1 94 ? 10.490 1.879 -34.359 1.00 93.50 94 LEU A N 1
ATOM 767 C CA . LEU A 1 94 ? 9.424 2.468 -35.173 1.00 93.50 94 LEU A CA 1
ATOM 768 C C . LEU A 1 94 ? 9.907 3.693 -35.961 1.00 93.50 94 LEU A C 1
ATOM 770 O O . LEU A 1 94 ? 9.580 3.835 -37.137 1.00 93.50 94 LEU A O 1
ATOM 774 N N . SER A 1 95 ? 10.716 4.559 -35.346 1.00 91.81 95 SER A N 1
ATOM 775 C CA . SER A 1 95 ? 11.287 5.727 -36.024 1.00 91.81 95 SER A CA 1
ATOM 776 C C . SER A 1 95 ? 12.284 5.347 -37.119 1.00 91.81 95 SER A C 1
ATOM 778 O O . SER A 1 95 ? 12.400 6.086 -38.094 1.00 91.81 95 SER A O 1
ATOM 780 N N . LEU A 1 96 ? 13.012 4.240 -36.959 1.00 89.75 96 LEU A N 1
ATOM 781 C CA . LEU A 1 96 ? 13.934 3.717 -37.965 1.00 89.75 96 LEU A CA 1
ATOM 782 C C . LEU A 1 96 ? 13.175 3.023 -39.101 1.00 89.75 96 LEU A C 1
ATOM 784 O O . LEU A 1 96 ? 13.559 3.156 -40.252 1.00 89.75 96 LEU A O 1
ATOM 788 N N . ALA A 1 97 ? 12.085 2.320 -38.786 1.00 82.38 97 ALA A N 1
ATOM 789 C CA . ALA A 1 97 ? 11.227 1.655 -39.766 1.00 82.38 97 ALA A CA 1
ATOM 790 C C . ALA A 1 97 ? 10.413 2.637 -40.629 1.00 82.38 97 ALA A C 1
ATOM 792 O O . ALA A 1 97 ? 10.004 2.291 -41.734 1.00 82.38 97 ALA A O 1
ATOM 793 N N . MET A 1 98 ? 10.151 3.847 -40.124 1.00 75.88 98 MET A N 1
ATOM 794 C CA . MET A 1 98 ? 9.434 4.906 -40.846 1.00 75.88 98 MET A CA 1
ATOM 795 C C . MET A 1 98 ? 10.363 5.842 -41.644 1.00 75.88 98 MET A C 1
ATOM 797 O O . MET A 1 98 ? 9.878 6.725 -42.350 1.00 75.88 98 MET A O 1
ATOM 801 N N . ARG A 1 99 ? 11.683 5.687 -41.509 1.00 72.75 99 ARG A N 1
ATOM 802 C CA . ARG A 1 99 ? 12.703 6.465 -42.222 1.00 72.75 99 ARG A CA 1
ATOM 803 C C . ARG A 1 99 ? 13.144 5.733 -43.485 1.00 72.75 99 ARG A C 1
ATOM 805 O O . ARG A 1 99 ? 13.366 6.443 -44.491 1.00 72.75 99 ARG A O 1
#

Radius of gyration: 27.75 Å; chains: 1; bounding box: 47×57×70 Å

pLDDT: mean 73.47, std 15.6, range [49.81, 96.75]